Protein AF-A0A258F7U9-F1 (afdb_monomer_lite)

pLDDT: mean 82.5, std 13.32, range [40.62, 95.56]

Foldseek 3Di:
DDPPDDPQKDKDKDKDQADPVCVVVVVVVCVVVVVVQCPDAFWDDKDWDDDPPPGSMTMIMTIGGD

Sequence (66 aa):
MSIHQNDADGLLLVRFKLKSTDTNDFEKWKSEAVTLIKTFKGFLNITVLNSLKEADYYHILIRFDF

Structure (mmCIF, N/CA/C/O backbone):
data_AF-A0A258F7U9-F1
#
_entry.id   AF-A0A258F7U9-F1
#
loop_
_atom_site.group_PDB
_atom_site.id
_atom_site.type_symbol
_atom_site.label_atom_id
_atom_site.label_alt_id
_atom_site.label_comp_id
_atom_site.label_asym_id
_atom_site.label_entity_id
_atom_site.label_seq_id
_atom_site.pdbx_PDB_ins_code
_atom_site.Cartn_x
_atom_site.Cartn_y
_atom_site.Cartn_z
_atom_site.occupancy
_atom_site.B_iso_or_equiv
_atom_site.auth_seq_id
_atom_site.auth_comp_id
_atom_site.auth_asym_id
_atom_site.auth_atom_id
_atom_site.pdbx_PDB_model_num
ATOM 1 N N . MET A 1 1 ? -9.466 4.591 -30.820 1.00 40.62 1 MET A N 1
ATOM 2 C CA . MET A 1 1 ? -8.541 4.888 -29.709 1.00 40.62 1 MET A CA 1
ATOM 3 C C . MET A 1 1 ? -7.972 3.547 -29.272 1.00 40.62 1 MET A C 1
ATOM 5 O O . M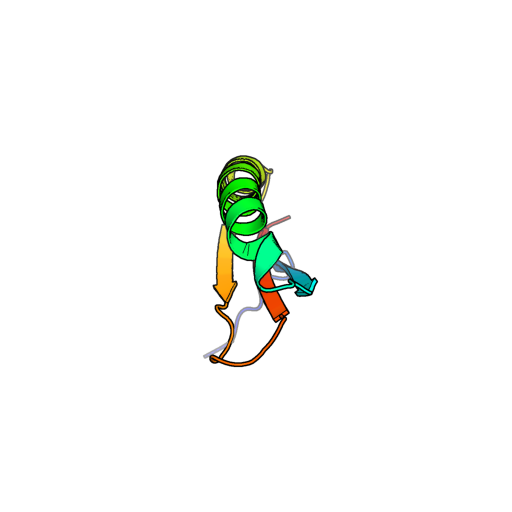ET A 1 1 ? -8.727 2.747 -28.736 1.00 40.62 1 MET A O 1
ATOM 9 N N . SER A 1 2 ? -6.733 3.221 -29.644 1.00 49.69 2 SER A N 1
ATOM 10 C CA . SER A 1 2 ? -6.080 1.998 -29.165 1.00 49.69 2 SER A CA 1
ATOM 11 C C . SER A 1 2 ? -5.718 2.217 -27.701 1.00 49.69 2 SER A C 1
ATOM 13 O O . SER A 1 2 ? -5.018 3.173 -27.368 1.00 49.69 2 SER A O 1
ATOM 15 N N . ILE A 1 3 ? -6.244 1.377 -26.814 1.00 62.31 3 ILE A N 1
ATOM 16 C CA . ILE A 1 3 ? -5.796 1.350 -25.424 1.00 62.31 3 ILE A CA 1
ATOM 17 C C . ILE A 1 3 ? -4.432 0.664 -25.472 1.00 62.31 3 ILE A C 1
ATOM 19 O O . ILE A 1 3 ? -4.358 -0.551 -25.628 1.00 62.31 3 ILE A O 1
ATOM 23 N N . HIS A 1 4 ? -3.357 1.449 -25.447 1.00 57.78 4 HIS A N 1
ATOM 24 C CA . HIS A 1 4 ? -2.016 0.903 -25.283 1.00 57.78 4 HIS A CA 1
ATOM 25 C C . HIS A 1 4 ? -1.883 0.471 -23.826 1.00 57.78 4 HIS A C 1
ATOM 27 O O . HIS A 1 4 ? -1.779 1.304 -22.928 1.00 57.78 4 HIS A O 1
ATOM 33 N N . GLN A 1 5 ? -1.981 -0.833 -23.597 1.00 59.50 5 GLN A N 1
ATOM 34 C CA . GLN A 1 5 ? -1.630 -1.432 -22.322 1.00 59.50 5 GLN A CA 1
ATOM 35 C C . GLN A 1 5 ? -0.100 -1.440 -22.254 1.00 59.50 5 GLN A C 1
ATOM 37 O O . GLN A 1 5 ? 0.547 -1.906 -23.189 1.00 59.50 5 GLN A O 1
ATOM 42 N N . ASN A 1 6 ? 0.479 -0.835 -21.217 1.00 66.50 6 ASN A N 1
ATOM 43 C CA . ASN A 1 6 ? 1.911 -0.967 -20.980 1.00 66.50 6 ASN A CA 1
ATOM 44 C C . ASN A 1 6 ? 2.148 -2.376 -20.429 1.00 66.50 6 ASN A C 1
ATOM 46 O O . ASN A 1 6 ? 1.684 -2.684 -19.333 1.00 66.50 6 ASN A O 1
ATOM 50 N N . ASP A 1 7 ? 2.832 -3.232 -21.185 1.00 70.06 7 ASP A N 1
ATOM 51 C CA . ASP A 1 7 ? 3.104 -4.616 -20.775 1.00 70.06 7 ASP A CA 1
ATOM 52 C C . ASP A 1 7 ? 4.029 -4.693 -19.541 1.00 70.06 7 ASP A C 1
ATOM 54 O O . ASP A 1 7 ? 4.112 -5.738 -18.897 1.00 70.06 7 ASP A O 1
ATOM 58 N N . ALA A 1 8 ? 4.695 -3.584 -19.192 1.00 75.12 8 ALA A N 1
ATOM 59 C CA . ALA A 1 8 ? 5.549 -3.454 -18.013 1.00 75.12 8 ALA A CA 1
ATOM 60 C C . ALA A 1 8 ? 4.818 -2.917 -16.761 1.00 75.12 8 ALA A C 1
ATOM 62 O O . ALA A 1 8 ? 5.403 -2.893 -15.677 1.00 75.12 8 ALA A O 1
ATOM 63 N N . ASP A 1 9 ? 3.536 -2.534 -16.866 1.00 82.81 9 ASP A N 1
ATOM 64 C CA . ASP A 1 9 ? 2.764 -2.036 -15.722 1.00 82.81 9 ASP A CA 1
ATOM 65 C C . ASP A 1 9 ? 2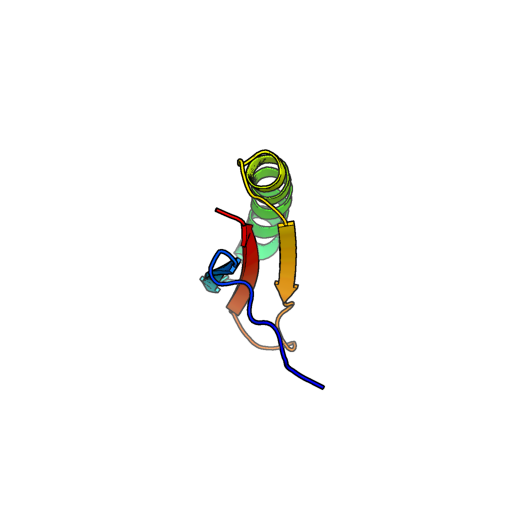.405 -3.181 -14.754 1.00 82.81 9 ASP A C 1
ATOM 67 O O . ASP A 1 9 ? 1.576 -4.050 -15.036 1.00 82.81 9 ASP A O 1
ATOM 71 N N . GLY A 1 10 ? 2.979 -3.139 -13.554 1.00 88.50 10 GLY A N 1
ATOM 72 C CA . GLY A 1 10 ? 2.650 -4.024 -12.442 1.00 88.50 10 GLY A CA 1
ATOM 73 C C . GLY A 1 10 ? 1.691 -3.388 -11.442 1.00 88.50 10 GLY A C 1
ATOM 74 O O . GLY A 1 10 ? 1.820 -2.211 -11.099 1.00 88.50 10 GLY A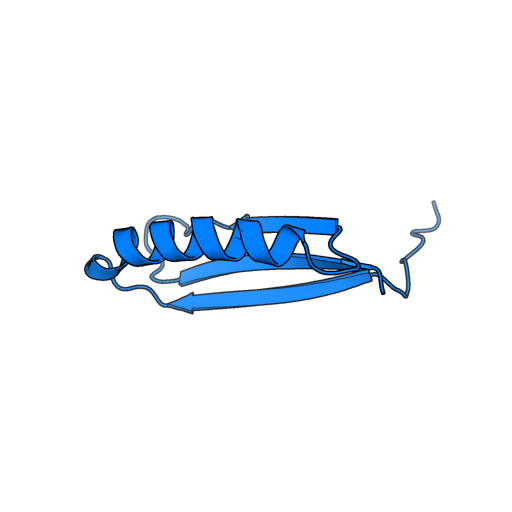 O 1
ATOM 75 N N . LEU A 1 11 ? 0.766 -4.184 -10.898 1.00 91.81 11 LEU A N 1
ATOM 76 C CA . LEU A 1 11 ? -0.108 -3.770 -9.800 1.00 91.81 11 LEU A CA 1
ATOM 77 C C . LEU A 1 11 ? 0.008 -4.727 -8.610 1.00 91.81 11 LEU A C 1
ATOM 79 O O . LEU A 1 11 ? -0.283 -5.915 -8.726 1.00 91.81 11 LEU A O 1
ATOM 83 N N . LEU A 1 12 ? 0.358 -4.186 -7.443 1.00 91.56 12 LEU A N 1
ATOM 84 C CA . LEU A 1 12 ? 0.306 -4.882 -6.163 1.00 91.56 12 LEU A CA 1
ATOM 85 C C . LEU A 1 12 ? -0.876 -4.355 -5.344 1.00 91.56 12 LEU A C 1
ATOM 87 O O . LEU A 1 12 ? -0.920 -3.178 -4.991 1.00 91.56 12 LEU A O 1
ATOM 91 N N . LEU A 1 13 ? -1.820 -5.237 -5.018 1.00 91.69 13 LEU A N 1
ATOM 92 C CA . LEU A 1 13 ? -2.906 -4.958 -4.080 1.00 91.69 13 LEU A CA 1
ATOM 93 C C . LEU A 1 13 ? -2.615 -5.656 -2.751 1.00 91.69 13 LEU A C 1
ATOM 95 O O . LEU A 1 13 ? -2.502 -6.879 -2.698 1.00 91.69 13 LEU A O 1
ATOM 99 N N . VAL A 1 14 ? -2.562 -4.881 -1.671 1.00 90.19 14 VAL A N 1
ATOM 100 C CA . VAL A 1 14 ? -2.425 -5.401 -0.308 1.00 90.19 14 VAL A CA 1
ATOM 101 C C . VAL A 1 14 ? -3.691 -5.094 0.479 1.00 90.19 14 VAL A C 1
ATOM 103 O O . VAL A 1 14 ? -4.143 -3.949 0.512 1.00 90.19 14 VAL A O 1
ATOM 106 N N . ARG A 1 15 ? -4.261 -6.121 1.119 1.00 88.69 15 ARG A N 1
ATOM 107 C CA . ARG A 1 15 ? -5.433 -6.003 1.994 1.00 88.69 15 ARG A CA 1
ATOM 108 C C . ARG A 1 15 ? -5.036 -6.241 3.445 1.00 88.69 15 ARG A C 1
ATOM 110 O O . ARG A 1 15 ? -4.572 -7.326 3.786 1.00 88.69 15 ARG A O 1
ATOM 117 N N . PHE A 1 16 ? -5.321 -5.270 4.298 1.00 86.94 16 PHE A N 1
ATOM 118 C CA . PHE A 1 16 ? -5.148 -5.353 5.743 1.00 86.94 16 PHE A CA 1
ATOM 119 C C . PHE A 1 16 ? -6.502 -5.542 6.404 1.00 86.94 16 PHE A C 1
ATOM 121 O O . PHE A 1 16 ? -7.450 -4.848 6.045 1.00 86.94 16 PHE A O 1
ATOM 128 N N . LYS A 1 17 ? -6.590 -6.468 7.362 1.00 86.31 17 LYS A N 1
ATOM 129 C CA . LYS A 1 17 ? -7.724 -6.543 8.282 1.00 86.31 17 LYS A CA 1
ATOM 130 C C . LYS A 1 17 ? -7.324 -5.850 9.581 1.00 86.31 17 LYS A C 1
ATOM 132 O O . LYS A 1 17 ? -6.421 -6.341 10.253 1.00 86.31 17 LYS A O 1
ATOM 137 N N . LEU A 1 18 ? -7.958 -4.733 9.912 1.00 82.81 18 LEU A N 1
ATOM 138 C CA . LEU A 1 18 ? -7.668 -3.946 11.106 1.00 82.81 18 LEU A CA 1
ATOM 139 C C . LEU A 1 18 ? -8.791 -4.084 12.121 1.00 82.81 18 LEU A C 1
ATOM 141 O O . LEU A 1 18 ? -9.967 -4.037 11.769 1.00 82.81 18 LEU A O 1
ATOM 145 N N . LYS A 1 19 ? -8.419 -4.213 13.393 1.00 83.00 19 LYS A N 1
ATOM 146 C CA . LYS A 1 19 ? -9.336 -3.943 14.498 1.00 83.00 19 LYS A CA 1
ATOM 147 C C . LYS A 1 19 ? -9.340 -2.441 14.763 1.00 83.00 19 LYS A C 1
ATOM 149 O O . LYS A 1 19 ? -8.337 -1.770 14.533 1.00 83.00 19 LYS A O 1
ATOM 154 N N . SER A 1 20 ? -10.434 -1.917 15.310 1.00 77.62 20 SER A N 1
ATOM 155 C CA . SER A 1 20 ? -10.548 -0.491 15.656 1.00 77.62 20 SER A CA 1
ATOM 156 C C . SER A 1 20 ? -9.412 0.007 16.562 1.00 77.62 20 SER A C 1
ATOM 158 O O . SER A 1 20 ? -8.956 1.139 16.403 1.00 77.62 20 SER A O 1
ATOM 160 N N . THR A 1 21 ? -8.906 -0.854 17.451 1.00 83.56 21 THR A N 1
ATOM 161 C CA . THR A 1 21 ? -7.770 -0.589 18.351 1.00 83.56 21 THR A CA 1
ATOM 162 C C . THR A 1 21 ? -6.446 -0.355 17.631 1.00 83.56 21 THR A C 1
ATOM 164 O O . THR A 1 21 ? -5.594 0.353 18.157 1.00 83.56 21 THR A O 1
ATOM 167 N N . ASP A 1 22 ? -6.286 -0.898 16.426 1.00 82.81 22 ASP A N 1
ATOM 168 C CA . ASP A 1 22 ? -4.998 -0.961 15.727 1.00 82.81 22 ASP A CA 1
ATOM 169 C C . ASP A 1 22 ? -4.856 0.180 14.700 1.00 82.81 22 ASP A C 1
ATOM 171 O O . ASP A 1 22 ? -3.854 0.285 13.994 1.00 82.81 22 ASP A O 1
ATOM 175 N N . THR A 1 23 ? -5.866 1.054 14.607 1.00 82.06 23 THR A N 1
ATOM 176 C CA . THR A 1 23 ? -5.953 2.117 13.594 1.00 82.06 23 THR A CA 1
ATOM 177 C C . THR A 1 23 ? -4.763 3.076 13.665 1.00 82.06 23 THR A C 1
ATOM 179 O O . THR A 1 23 ? -4.174 3.399 12.639 1.00 82.06 23 THR A O 1
ATOM 182 N N . ASN A 1 24 ? -4.366 3.505 14.866 1.00 85.56 24 ASN A N 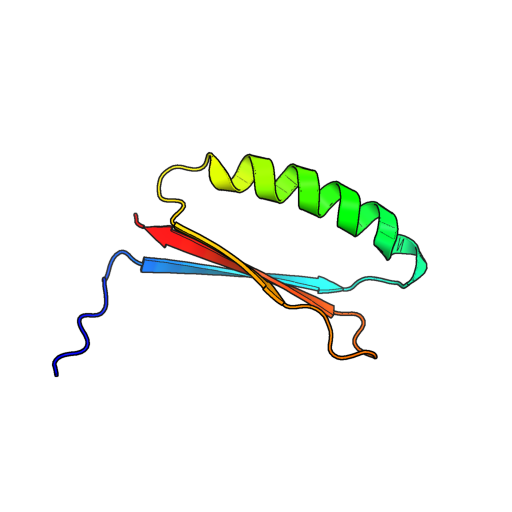1
ATOM 183 C CA . ASN A 1 24 ? -3.251 4.445 15.034 1.00 85.56 24 ASN A CA 1
ATOM 184 C C . ASN A 1 24 ? -1.907 3.823 14.631 1.00 85.56 24 ASN A C 1
ATOM 186 O O . ASN A 1 24 ? -1.103 4.469 13.955 1.00 85.56 24 ASN A O 1
ATOM 190 N N . ASP A 1 25 ? -1.683 2.563 15.004 1.00 87.69 25 ASP A N 1
ATOM 191 C CA . ASP A 1 25 ? -0.464 1.835 14.652 1.00 87.69 25 ASP A CA 1
ATOM 192 C C . ASP A 1 25 ? -0.394 1.585 13.144 1.00 87.69 25 ASP A C 1
ATOM 194 O O . ASP A 1 25 ? 0.665 1.746 12.534 1.00 87.69 25 ASP A O 1
ATOM 198 N N . PHE A 1 26 ? -1.532 1.279 12.516 1.00 87.50 26 PHE A N 1
ATOM 199 C CA . PHE A 1 26 ? -1.625 1.166 11.067 1.00 87.50 26 PHE A CA 1
ATOM 200 C C . PHE A 1 26 ? -1.331 2.490 10.360 1.00 87.50 26 PHE A C 1
ATOM 202 O O . PHE A 1 26 ? -0.583 2.496 9.387 1.00 87.50 26 PHE A O 1
ATOM 209 N N . GLU A 1 27 ? -1.874 3.614 10.831 1.00 86.25 27 GLU A N 1
ATOM 210 C CA . GLU A 1 27 ? -1.601 4.929 10.241 1.00 86.25 27 GLU A CA 1
ATOM 211 C C . GLU A 1 27 ? -0.111 5.289 10.317 1.00 86.25 27 GLU A C 1
ATOM 213 O O . GLU A 1 27 ? 0.460 5.788 9.340 1.00 86.25 27 GLU A O 1
ATOM 218 N N . LYS A 1 28 ? 0.548 4.959 11.435 1.00 90.50 28 LYS A N 1
ATOM 219 C CA . LYS A 1 28 ? 1.996 5.129 11.590 1.00 90.50 28 LYS A CA 1
ATOM 220 C C . LYS A 1 28 ? 2.778 4.232 10.630 1.00 90.50 28 LYS A C 1
ATOM 222 O O . LYS A 1 28 ? 3.580 4.742 9.846 1.00 90.50 28 LYS A O 1
ATOM 227 N N . TRP A 1 29 ? 2.504 2.925 10.643 1.00 90.12 29 TRP A N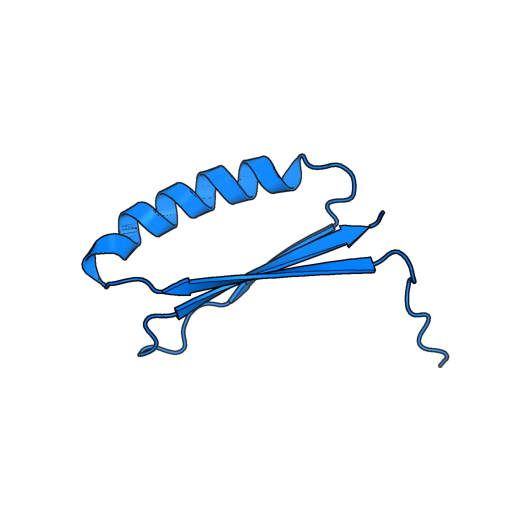 1
ATOM 228 C CA . TRP A 1 29 ? 3.129 1.964 9.730 1.00 90.12 29 TRP A CA 1
ATOM 229 C C . TRP A 1 29 ? 2.943 2.386 8.271 1.00 90.12 29 TRP A C 1
ATOM 231 O O . TRP A 1 29 ? 3.896 2.376 7.498 1.00 90.12 29 TRP A O 1
ATOM 241 N N . LYS A 1 30 ? 1.735 2.819 7.897 1.00 89.31 30 LYS A N 1
ATOM 242 C CA . LYS A 1 30 ? 1.404 3.280 6.549 1.00 89.31 30 LYS A CA 1
ATOM 243 C C . LYS A 1 30 ? 2.283 4.464 6.160 1.00 89.31 30 LYS A C 1
ATOM 245 O O . LYS A 1 30 ? 2.860 4.442 5.081 1.00 89.31 30 LYS A O 1
ATOM 250 N N . SER A 1 31 ? 2.423 5.474 7.017 1.00 90.25 31 SER A N 1
ATOM 251 C CA . SER A 1 31 ? 3.276 6.640 6.742 1.00 90.25 31 SER A CA 1
ATOM 252 C C . SER A 1 31 ? 4.732 6.244 6.440 1.00 90.25 31 SER A C 1
ATOM 254 O O . SER A 1 31 ? 5.321 6.683 5.445 1.00 90.25 31 SER A O 1
ATOM 256 N N . GLU A 1 32 ? 5.290 5.347 7.253 1.00 93.12 32 GLU A N 1
ATOM 257 C CA . GLU A 1 32 ? 6.661 4.848 7.105 1.00 93.12 32 GLU A CA 1
ATOM 258 C C . GLU A 1 32 ? 6.812 3.973 5.847 1.00 93.12 32 GLU A C 1
ATOM 260 O O . GLU A 1 32 ? 7.692 4.205 5.014 1.00 93.12 32 GLU A O 1
ATOM 265 N N . ALA A 1 33 ? 5.904 3.014 5.652 1.00 90.38 33 ALA A N 1
ATOM 266 C CA . ALA A 1 33 ? 5.918 2.085 4.529 1.00 90.38 33 ALA A CA 1
ATOM 267 C C . ALA A 1 33 ? 5.715 2.795 3.186 1.00 90.38 33 ALA A C 1
ATOM 269 O O . ALA A 1 33 ? 6.439 2.514 2.234 1.00 90.38 33 ALA A O 1
ATOM 270 N N . VAL A 1 34 ? 4.779 3.747 3.095 1.00 90.88 34 VAL A N 1
ATOM 271 C CA . VAL A 1 34 ? 4.557 4.536 1.872 1.00 90.88 34 VAL A CA 1
ATOM 272 C C . VAL A 1 34 ? 5.805 5.333 1.503 1.00 90.88 34 VAL A C 1
ATOM 274 O O . VAL A 1 34 ? 6.142 5.425 0.322 1.00 90.88 34 VAL A O 1
ATOM 277 N N . THR A 1 35 ? 6.506 5.890 2.491 1.00 92.81 35 THR A N 1
ATOM 278 C CA . THR A 1 35 ? 7.758 6.619 2.255 1.00 92.81 35 THR A CA 1
ATOM 279 C C . THR A 1 35 ? 8.832 5.697 1.684 1.00 92.81 35 THR A C 1
ATOM 281 O O . THR A 1 35 ? 9.488 6.064 0.712 1.00 92.81 35 THR A O 1
ATOM 284 N N . LEU A 1 36 ? 8.965 4.484 2.226 1.00 94.06 36 LEU A N 1
ATOM 285 C CA . LEU A 1 36 ? 9.910 3.485 1.731 1.00 94.06 36 LEU A CA 1
ATOM 286 C C . LEU A 1 36 ? 9.549 2.977 0.327 1.00 94.06 36 LEU A C 1
ATOM 288 O O . LEU A 1 36 ? 10.404 2.946 -0.545 1.00 94.06 36 LEU A O 1
ATOM 292 N N . ILE A 1 37 ? 8.290 2.613 0.078 1.00 93.44 37 ILE A N 1
ATOM 293 C CA . ILE A 1 37 ? 7.837 2.060 -1.211 1.00 93.44 37 ILE A CA 1
ATOM 294 C C . ILE A 1 37 ? 8.111 3.030 -2.365 1.00 93.44 37 ILE A C 1
ATOM 296 O O . ILE A 1 37 ? 8.480 2.603 -3.456 1.00 93.44 37 ILE A O 1
ATOM 300 N N . LYS A 1 38 ? 7.983 4.339 -2.121 1.00 93.62 38 LYS A N 1
ATOM 301 C CA . LYS A 1 38 ? 8.281 5.382 -3.114 1.00 93.62 38 LYS A CA 1
ATOM 302 C C . LYS A 1 38 ? 9.739 5.394 -3.582 1.00 93.62 38 LYS A C 1
ATOM 304 O O . LYS A 1 38 ? 10.018 5.989 -4.617 1.00 93.62 38 LYS A O 1
ATOM 309 N N . THR A 1 39 ? 10.663 4.779 -2.841 1.00 95.56 39 THR A N 1
ATOM 310 C CA . THR A 1 39 ? 12.080 4.697 -3.229 1.00 95.56 39 THR A CA 1
ATOM 311 C C . THR A 1 39 ? 12.396 3.464 -4.072 1.00 95.56 39 THR A C 1
ATOM 313 O O . THR A 1 39 ? 13.498 3.360 -4.612 1.00 95.56 39 THR A O 1
ATOM 316 N N . PHE A 1 40 ? 11.455 2.524 -4.207 1.00 93.56 40 PHE A N 1
ATOM 317 C CA . PHE A 1 40 ? 11.675 1.311 -4.983 1.00 93.56 40 PHE A CA 1
ATOM 318 C C . PHE A 1 40 ? 11.783 1.642 -6.471 1.00 93.56 40 PHE A C 1
ATOM 320 O O . PHE A 1 40 ? 11.011 2.437 -7.013 1.00 93.56 40 PHE A O 1
ATOM 327 N N . LYS A 1 41 ? 12.751 1.008 -7.144 1.00 92.00 41 LYS A N 1
ATOM 328 C CA . LYS A 1 41 ? 12.908 1.130 -8.595 1.00 92.00 41 LYS A CA 1
ATOM 329 C C . LYS A 1 41 ? 11.591 0.747 -9.270 1.00 92.00 41 LYS A C 1
ATOM 331 O O . LYS A 1 41 ? 11.004 -0.276 -8.928 1.00 92.00 41 LYS A O 1
ATOM 336 N N . GLY A 1 42 ? 11.160 1.576 -10.214 1.00 91.75 42 GLY A N 1
ATOM 337 C CA . GLY A 1 42 ? 9.926 1.340 -10.947 1.00 91.75 42 GLY A CA 1
ATOM 338 C C . GLY A 1 42 ? 8.670 1.855 -10.257 1.00 91.75 42 GLY A C 1
ATOM 339 O O . GLY A 1 42 ? 7.598 1.728 -10.823 1.00 91.75 42 GLY A O 1
ATOM 340 N N . PHE A 1 43 ? 8.738 2.440 -9.056 1.00 93.56 43 PHE A N 1
ATOM 341 C CA . PHE A 1 43 ? 7.545 2.999 -8.416 1.00 93.56 43 PHE A CA 1
ATOM 342 C C . PHE A 1 43 ? 6.870 4.065 -9.298 1.00 93.56 43 PHE A C 1
ATOM 344 O O . PHE A 1 43 ? 7.501 5.047 -9.691 1.00 93.56 43 PHE A O 1
ATOM 351 N N . LEU A 1 44 ? 5.567 3.898 -9.542 1.00 93.31 44 LEU A N 1
ATOM 352 C CA . LEU A 1 44 ? 4.748 4.863 -10.277 1.00 93.31 44 LEU A CA 1
ATOM 353 C C . LEU A 1 44 ? 3.760 5.591 -9.368 1.00 93.31 44 LEU A C 1
ATOM 355 O O . LEU A 1 44 ? 3.669 6.818 -9.388 1.00 93.31 44 LEU A O 1
ATOM 359 N N . ASN A 1 45 ? 2.956 4.842 -8.607 1.00 94.12 45 ASN A N 1
ATOM 360 C CA . ASN A 1 45 ? 1.900 5.432 -7.789 1.00 94.12 45 ASN A CA 1
ATOM 361 C C . ASN A 1 45 ? 1.477 4.520 -6.634 1.00 94.12 45 ASN A C 1
ATOM 363 O O . ASN A 1 45 ? 1.611 3.301 -6.696 1.00 94.12 45 ASN A O 1
ATOM 367 N N . ILE A 1 46 ? 0.882 5.122 -5.607 1.00 93.12 46 ILE A N 1
ATOM 368 C CA . ILE A 1 46 ? 0.217 4.434 -4.508 1.00 93.12 46 ILE A CA 1
ATOM 369 C C . ILE A 1 46 ? -1.157 5.051 -4.266 1.00 93.12 46 ILE A C 1
ATOM 371 O O . ILE A 1 46 ? -1.308 6.266 -4.175 1.00 93.12 46 ILE A O 1
ATOM 375 N N . THR A 1 47 ? -2.180 4.212 -4.167 1.00 92.06 47 THR A N 1
ATOM 376 C CA . THR A 1 47 ? -3.547 4.624 -3.852 1.00 92.06 47 THR A CA 1
ATOM 377 C C . THR A 1 47 ? -4.007 3.879 -2.616 1.00 92.06 47 THR A C 1
ATOM 379 O O . THR A 1 47 ? -4.061 2.651 -2.595 1.00 92.06 47 THR A O 1
ATOM 382 N N . VAL A 1 48 ? -4.336 4.638 -1.576 1.00 86.44 48 VAL A N 1
ATOM 383 C CA . VAL A 1 48 ? -4.931 4.104 -0.354 1.00 86.44 4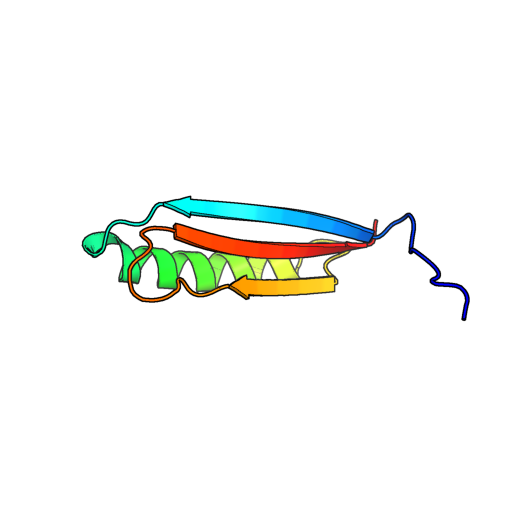8 VAL A CA 1
ATOM 384 C C . VAL A 1 48 ? -6.440 4.220 -0.498 1.00 86.44 48 VAL A C 1
ATOM 386 O O . VAL A 1 48 ? -6.972 5.319 -0.646 1.00 86.44 48 VAL A O 1
ATOM 389 N N . LEU A 1 49 ? -7.125 3.083 -0.483 1.00 85.00 49 LEU A N 1
ATOM 390 C CA . LEU A 1 49 ? -8.578 3.029 -0.517 1.00 85.00 49 LEU A CA 1
ATOM 391 C C . LEU A 1 49 ? -9.069 2.932 0.928 1.00 85.00 49 LEU A C 1
ATOM 393 O O . LEU A 1 49 ? -8.865 1.915 1.597 1.00 85.00 49 LEU A O 1
ATOM 397 N N . ASN A 1 50 ? -9.681 4.013 1.411 1.00 69.38 50 ASN A N 1
ATOM 398 C CA . ASN A 1 50 ? -10.292 4.041 2.736 1.00 69.38 50 ASN A CA 1
ATOM 399 C C . ASN A 1 50 ? -11.494 3.096 2.783 1.00 69.38 50 ASN A C 1
ATOM 401 O O . ASN A 1 50 ? -12.213 2.937 1.793 1.00 69.38 50 ASN A O 1
ATOM 405 N N . SER A 1 51 ? -11.723 2.484 3.945 1.00 61.41 51 SER A N 1
ATOM 406 C CA . SER A 1 51 ? -12.886 1.628 4.134 1.00 61.41 51 SER A CA 1
ATOM 407 C C . SER A 1 51 ? -14.179 2.445 4.006 1.00 61.41 51 SER A C 1
ATOM 409 O O . SER A 1 51 ? -14.291 3.585 4.468 1.00 61.41 51 SER A O 1
ATOM 411 N N . LEU A 1 52 ? -15.181 1.861 3.350 1.00 55.91 52 LEU A N 1
ATOM 412 C CA . LEU A 1 52 ? -16.558 2.337 3.422 1.00 55.91 52 LEU A CA 1
ATOM 413 C C . LEU A 1 52 ? -17.036 2.093 4.854 1.00 55.91 52 LEU A C 1
ATOM 415 O O . LEU A 1 52 ? -17.430 0.967 5.111 1.00 55.91 52 LEU A O 1
ATOM 419 N N . LYS A 1 53 ? -16.915 3.099 5.740 1.00 56.00 53 LYS A N 1
ATOM 420 C CA . LYS A 1 53 ? -17.481 3.335 7.102 1.00 56.00 53 LYS A CA 1
ATOM 421 C C . LYS A 1 53 ? -17.695 2.178 8.114 1.00 56.00 53 LYS A C 1
ATOM 423 O O . LYS A 1 53 ? -17.820 2.475 9.294 1.00 56.00 53 LYS A O 1
ATOM 428 N N . GLU A 1 54 ? -17.700 0.915 7.714 1.00 55.66 54 GLU A N 1
ATOM 429 C CA . GLU A 1 54 ? -18.051 -0.278 8.493 1.00 55.66 54 GLU A CA 1
ATOM 430 C C . GLU A 1 54 ? -17.139 -1.486 8.209 1.00 55.66 54 GLU A C 1
ATOM 432 O O . GLU A 1 54 ? -17.254 -2.511 8.874 1.00 55.66 54 GLU A O 1
ATOM 437 N N . ALA A 1 55 ? -16.228 -1.412 7.233 1.00 57.34 55 ALA A N 1
ATOM 438 C CA . ALA A 1 55 ? -15.371 -2.547 6.906 1.00 57.34 55 ALA A CA 1
ATOM 439 C C . ALA A 1 55 ? -14.042 -2.496 7.675 1.00 57.34 55 ALA A C 1
ATOM 441 O O . ALA A 1 55 ? -13.262 -1.558 7.500 1.00 57.34 55 ALA A O 1
ATOM 442 N N . ASP A 1 56 ? -13.739 -3.571 8.412 1.00 72.94 56 ASP A N 1
ATOM 443 C CA . ASP A 1 56 ? -12.440 -3.898 9.038 1.00 72.94 56 ASP A CA 1
ATOM 444 C C . ASP A 1 56 ? -11.277 -3.999 8.027 1.00 72.94 56 ASP A C 1
ATOM 446 O O . ASP A 1 56 ? -10.231 -4.562 8.336 1.00 72.94 56 ASP A O 1
ATOM 450 N N . TYR A 1 57 ? -11.444 -3.548 6.782 1.00 81.62 57 TYR A N 1
ATOM 451 C CA . TYR A 1 57 ? -10.516 -3.796 5.689 1.00 81.62 57 TYR A CA 1
ATOM 452 C C . TYR A 1 57 ? -9.977 -2.507 5.080 1.00 81.62 57 TYR A C 1
ATOM 454 O O . TYR A 1 57 ? -10.732 -1.640 4.641 1.00 81.62 57 TYR A O 1
ATOM 462 N N . TYR A 1 58 ? -8.654 -2.449 4.971 1.00 84.62 58 TYR A N 1
ATOM 463 C CA . TYR A 1 58 ? -7.910 -1.399 4.286 1.00 84.62 58 TYR A CA 1
ATOM 464 C C . TYR A 1 58 ? -7.221 -1.980 3.064 1.00 84.62 58 TYR A C 1
ATOM 466 O O . TYR A 1 58 ? -6.651 -3.071 3.128 1.00 84.62 58 TYR A O 1
ATOM 474 N N . HIS A 1 59 ? -7.255 -1.246 1.956 1.00 88.19 59 HIS A N 1
ATOM 475 C CA . HIS A 1 59 ? -6.623 -1.675 0.715 1.00 88.19 59 HIS A CA 1
ATOM 476 C C . HIS A 1 59 ? -5.602 -0.636 0.266 1.00 88.19 59 HIS A C 1
ATOM 478 O O . HIS A 1 59 ? -5.884 0.563 0.229 1.00 88.19 59 HIS A O 1
ATOM 484 N N . ILE A 1 60 ? -4.414 -1.110 -0.091 1.00 90.62 60 ILE A N 1
ATOM 485 C CA . ILE A 1 60 ? -3.350 -0.297 -0.671 1.00 90.62 60 ILE A CA 1
ATOM 486 C C . ILE A 1 60 ? -3.044 -0.872 -2.052 1.00 90.62 60 ILE A C 1
ATOM 488 O O . ILE A 1 60 ? -2.661 -2.036 -2.167 1.00 90.62 60 ILE A O 1
ATOM 492 N N . LEU A 1 61 ? -3.240 -0.059 -3.089 1.00 93.62 61 LEU A N 1
ATOM 493 C CA . LEU A 1 61 ? -2.818 -0.338 -4.461 1.00 93.62 61 LEU A CA 1
ATOM 494 C C . LEU A 1 61 ? -1.474 0.336 -4.711 1.00 93.62 61 LEU A C 1
ATOM 496 O O . LEU A 1 61 ? -1.349 1.537 -4.481 1.00 93.62 61 LEU A O 1
ATOM 500 N N . ILE A 1 62 ? -0.502 -0.400 -5.236 1.00 94.12 62 ILE A N 1
ATOM 501 C CA . ILE A 1 62 ? 0.812 0.121 -5.614 1.00 94.12 62 ILE A CA 1
ATOM 502 C C . ILE A 1 62 ? 1.066 -0.243 -7.072 1.00 94.12 62 ILE A C 1
ATOM 504 O O . ILE A 1 62 ? 0.928 -1.404 -7.453 1.00 94.12 62 ILE A O 1
ATOM 508 N N . ARG A 1 63 ? 1.417 0.754 -7.883 1.00 94.00 63 ARG A N 1
ATOM 509 C CA . ARG A 1 63 ? 1.759 0.592 -9.296 1.00 94.00 63 ARG A CA 1
ATOM 510 C C . ARG A 1 63 ? 3.261 0.692 -9.493 1.00 94.00 63 ARG A C 1
ATOM 512 O O . ARG A 1 63 ? 3.883 1.609 -8.948 1.00 94.00 63 ARG A O 1
ATOM 519 N N . PHE A 1 64 ? 3.789 -0.210 -10.306 1.00 92.50 64 PHE A N 1
ATOM 520 C CA . PHE A 1 64 ? 5.187 -0.246 -10.708 1.00 92.50 64 PHE A CA 1
ATOM 521 C C . PHE A 1 64 ? 5.317 -0.324 -12.233 1.00 92.50 64 PHE A C 1
ATOM 523 O O . PHE A 1 64 ? 4.399 -0.792 -12.897 1.00 92.50 64 PHE A O 1
ATOM 530 N N . ASP A 1 65 ? 6.459 0.115 -12.741 1.00 90.31 65 ASP A N 1
ATOM 531 C CA . ASP A 1 65 ? 6.976 -0.092 -14.093 1.00 90.31 65 ASP A CA 1
ATOM 532 C C . ASP A 1 65 ? 8.278 -0.896 -13.970 1.00 90.31 65 ASP A C 1
ATOM 534 O O . ASP A 1 65 ? 9.095 -0.591 -13.094 1.00 90.31 65 ASP A O 1
ATOM 538 N N . PHE A 1 66 ? 8.455 -1.943 -14.771 1.00 68.56 66 PHE A N 1
ATOM 539 C CA . PHE A 1 66 ? 9.564 -2.898 -14.628 1.00 68.56 66 PHE A CA 1
ATOM 540 C C . PHE A 1 66 ? 10.668 -2.720 -15.673 1.00 68.56 66 PHE A C 1
ATOM 542 O O . PHE A 1 66 ? 10.352 -2.658 -16.879 1.00 68.56 66 PHE A O 1
#

Radius of gyration: 14.4 Å; chains: 1; bounding box: 31×13×48 Å

Secondary structure (DSSP, 8-state):
------TTEEEEEEEEE--GGGHHHHHHHHHHHHHHHTTSTTEEEEEEE---TT-SEEEEEEEEE-